Protein AF-A0AAI9R673-F1 (afdb_monomer)

pLDDT: mean 76.32, std 19.21, range [44.5, 94.75]

Structure (mmCIF, N/CA/C/O backbone):
data_AF-A0AAI9R673-F1
#
_entry.id   AF-A0AAI9R673-F1
#
loop_
_atom_site.group_PDB
_atom_site.id
_atom_site.type_symbol
_atom_site.label_atom_id
_atom_site.label_alt_id
_atom_site.label_comp_id
_atom_site.label_asym_id
_atom_site.label_entity_id
_atom_site.label_seq_id
_atom_site.pdbx_PDB_ins_code
_atom_site.Cartn_x
_atom_site.Cartn_y
_atom_site.Cartn_z
_atom_site.occupancy
_atom_site.B_iso_or_equiv
_atom_site.auth_seq_id
_atom_site.auth_comp_id
_atom_site.auth_asym_id
_atom_site.auth_atom_id
_atom_site.pdbx_PDB_model_num
ATOM 1 N N . MET A 1 1 ? 12.777 46.302 24.207 1.00 53.41 1 MET A N 1
ATOM 2 C CA . MET A 1 1 ? 11.551 45.792 23.550 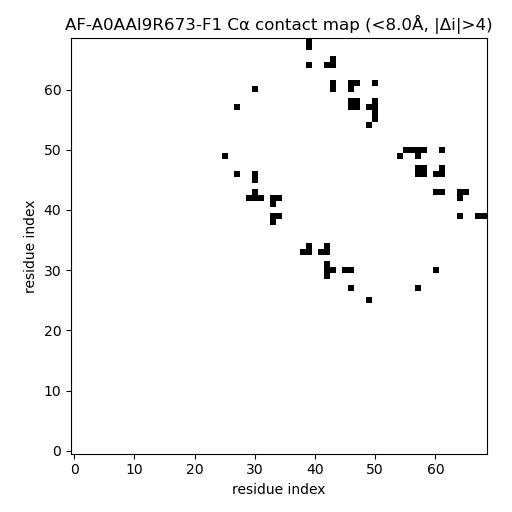1.00 53.41 1 MET A CA 1
ATOM 3 C C . MET A 1 1 ? 11.893 45.281 22.152 1.00 53.41 1 MET A C 1
ATOM 5 O O . MET A 1 1 ? 12.173 46.109 21.300 1.00 53.41 1 MET A O 1
ATOM 9 N N . LYS A 1 2 ? 11.926 43.952 21.949 1.00 49.06 2 LYS A N 1
ATOM 10 C CA . LYS A 1 2 ? 11.600 43.204 20.705 1.00 49.06 2 LYS A CA 1
ATOM 11 C C . LYS A 1 2 ? 12.028 41.736 20.887 1.00 49.06 2 LYS A C 1
ATOM 13 O O . LYS A 1 2 ? 13.087 41.319 20.445 1.00 49.06 2 LYS A O 1
ATOM 18 N N . ARG A 1 3 ? 11.197 40.973 21.608 1.00 59.66 3 ARG A N 1
ATOM 19 C CA . ARG A 1 3 ? 11.301 39.513 21.814 1.00 59.66 3 ARG A CA 1
ATOM 20 C C . ARG A 1 3 ? 10.322 38.740 20.908 1.00 59.66 3 ARG A C 1
ATOM 22 O O . ARG A 1 3 ? 9.757 37.746 21.335 1.00 59.66 3 ARG A O 1
ATOM 29 N N . MET A 1 4 ? 10.060 39.210 19.687 1.00 61.12 4 MET A N 1
ATOM 30 C CA . MET A 1 4 ? 9.106 38.546 18.783 1.00 61.12 4 MET A CA 1
ATOM 31 C C . MET A 1 4 ? 9.610 38.531 17.341 1.00 61.12 4 MET A C 1
ATOM 33 O O . MET A 1 4 ? 9.226 39.375 16.539 1.00 61.12 4 MET A O 1
ATOM 37 N N . GLN A 1 5 ? 10.488 37.578 17.025 1.00 5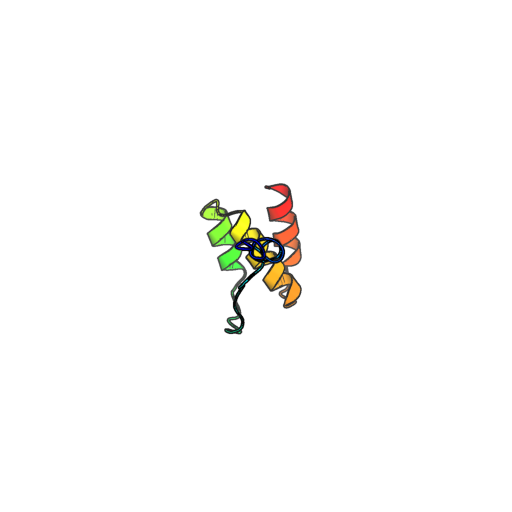7.56 5 GLN A N 1
ATOM 38 C CA . GLN A 1 5 ? 10.808 37.171 15.645 1.00 57.56 5 GLN A CA 1
ATOM 39 C C . GLN A 1 5 ? 10.857 35.634 15.517 1.00 57.56 5 GLN A C 1
ATOM 41 O O . GLN A 1 5 ? 11.551 35.096 14.667 1.00 57.56 5 GLN A O 1
ATOM 46 N N . THR A 1 6 ? 10.131 34.908 16.371 1.00 57.88 6 THR A N 1
ATOM 47 C CA . THR A 1 6 ? 10.267 33.449 16.539 1.00 57.88 6 THR A CA 1
ATOM 48 C C . THR A 1 6 ? 9.031 32.647 16.137 1.00 57.88 6 THR A C 1
ATOM 50 O O . THR A 1 6 ? 8.763 31.628 16.756 1.00 57.88 6 THR A O 1
ATOM 53 N N . LEU A 1 7 ? 8.255 33.058 15.126 1.00 56.38 7 LEU A N 1
ATOM 54 C CA . LEU A 1 7 ? 7.063 32.276 14.734 1.00 56.38 7 LEU A CA 1
ATOM 55 C C . LEU A 1 7 ? 6.772 32.170 13.227 1.00 56.38 7 LEU A C 1
ATOM 57 O O . LEU A 1 7 ? 5.779 31.560 12.857 1.00 56.38 7 LEU A O 1
ATOM 61 N N . ALA A 1 8 ? 7.622 32.685 12.335 1.00 54.47 8 ALA A N 1
ATOM 62 C CA . ALA A 1 8 ? 7.337 32.644 10.891 1.00 54.47 8 ALA A CA 1
ATOM 63 C C . ALA A 1 8 ? 7.947 31.443 10.136 1.00 54.47 8 ALA A C 1
ATOM 65 O O . ALA A 1 8 ? 7.807 31.372 8.922 1.00 54.47 8 ALA A O 1
ATOM 66 N N . ASN A 1 9 ? 8.615 30.501 10.817 1.00 49.59 9 ASN A N 1
ATOM 67 C CA . ASN A 1 9 ? 9.327 29.396 10.151 1.00 49.59 9 ASN A CA 1
ATOM 68 C C . ASN A 1 9 ? 8.919 27.991 10.634 1.00 49.59 9 ASN A C 1
ATOM 70 O O . ASN A 1 9 ? 9.673 27.039 10.461 1.00 49.59 9 ASN A O 1
ATOM 74 N N . GLN A 1 10 ? 7.742 27.850 11.253 1.00 51.25 10 GLN A N 1
ATOM 75 C CA . GLN A 1 10 ? 7.262 26.587 11.837 1.00 51.25 10 GLN A CA 1
ATOM 76 C C . GLN A 1 10 ? 6.053 25.973 11.105 1.00 51.25 10 GLN A C 1
ATOM 78 O O . GLN A 1 10 ? 5.267 25.252 11.706 1.00 51.25 10 GLN A O 1
ATOM 83 N N . SER A 1 11 ? 5.904 26.211 9.798 1.00 50.50 11 SER A N 1
ATOM 84 C CA . SER A 1 11 ? 4.821 25.596 8.999 1.00 50.50 11 SER A CA 1
ATOM 85 C C . SER A 1 11 ? 5.292 24.640 7.904 1.00 50.50 11 SER A C 1
ATOM 87 O O . SER A 1 11 ? 4.540 24.364 6.978 1.00 50.50 11 SER A O 1
ATOM 89 N N . LEU A 1 12 ? 6.505 24.089 8.009 1.00 49.06 12 LEU A N 1
ATOM 90 C CA . LEU A 1 12 ? 6.978 23.044 7.084 1.00 49.06 12 LEU A CA 1
ATOM 91 C C . LEU A 1 12 ? 7.593 21.818 7.781 1.00 49.06 12 LEU A C 1
ATOM 93 O O . LEU A 1 12 ? 8.156 20.956 7.116 1.00 49.06 12 LEU A O 1
ATOM 97 N N . SER A 1 13 ? 7.442 21.690 9.103 1.00 46.41 13 SER A N 1
ATOM 98 C CA . SER A 1 13 ? 7.949 20.540 9.868 1.00 46.41 13 SER A CA 1
ATOM 99 C C . SER A 1 13 ? 6.810 19.597 10.277 1.00 46.41 13 SER A C 1
ATOM 101 O O . SER A 1 13 ? 6.492 19.439 11.448 1.00 46.41 13 SER A O 1
ATOM 103 N N . SER A 1 14 ? 6.134 19.012 9.286 1.00 44.69 14 SER A N 1
ATOM 104 C CA . SER A 1 14 ? 5.348 17.777 9.484 1.00 44.69 14 SER A CA 1
ATOM 105 C C . SER A 1 14 ? 5.480 16.795 8.311 1.00 44.69 14 SER A C 1
ATOM 107 O O . SER A 1 14 ? 4.704 15.853 8.196 1.00 44.69 14 SER A O 1
ATOM 109 N N . ALA A 1 15 ? 6.468 17.008 7.440 1.00 46.97 15 ALA A N 1
ATOM 110 C CA . ALA A 1 15 ? 6.864 16.066 6.393 1.00 46.97 15 ALA A CA 1
ATOM 111 C C . ALA A 1 15 ? 8.376 15.792 6.471 1.00 46.97 15 ALA A C 1
ATOM 113 O O . ALA A 1 15 ? 9.044 15.623 5.453 1.00 46.97 15 ALA A O 1
ATOM 114 N N . GLN A 1 16 ? 8.933 15.841 7.684 1.00 44.50 16 GLN A N 1
ATOM 115 C CA . GLN A 1 16 ? 10.324 15.496 7.926 1.00 44.50 16 GLN A C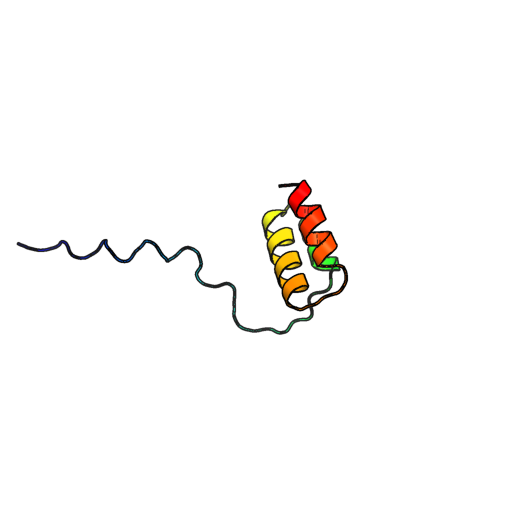A 1
ATOM 116 C C . GLN A 1 16 ? 10.423 14.025 8.313 1.00 44.50 16 GLN A C 1
ATOM 118 O O . GLN A 1 16 ? 9.773 13.578 9.250 1.00 44.50 16 GLN A O 1
ATOM 123 N N . GLU A 1 17 ? 11.299 13.351 7.568 1.00 48.00 17 GLU A N 1
ATOM 124 C CA . GLU A 1 17 ? 11.991 12.118 7.940 1.00 48.00 17 GLU A CA 1
ATOM 125 C C . GLU A 1 17 ? 11.211 10.816 7.727 1.00 48.00 17 GLU A C 1
ATOM 127 O O . GLU A 1 17 ? 11.015 10.039 8.649 1.00 48.00 17 GLU A O 1
ATOM 132 N N . MET A 1 18 ? 10.884 10.500 6.467 1.00 47.84 18 MET A N 1
ATOM 133 C CA . MET A 1 18 ? 10.914 9.091 6.051 1.00 47.84 18 MET A CA 1
ATOM 134 C C . MET A 1 18 ? 12.277 8.813 5.412 1.00 47.84 18 MET A C 1
ATOM 136 O O . MET A 1 18 ? 12.489 8.952 4.212 1.00 47.84 18 MET A O 1
ATOM 140 N N . GLU A 1 19 ? 13.230 8.622 6.321 1.00 49.34 19 GLU A N 1
ATOM 141 C CA . GLU A 1 19 ? 14.334 7.671 6.259 1.00 49.34 19 GLU A CA 1
ATOM 142 C C . GLU A 1 19 ? 14.990 7.423 4.893 1.00 49.34 19 GLU A C 1
ATOM 144 O O . GLU A 1 19 ? 14.544 6.652 4.045 1.00 49.34 19 GLU A O 1
ATOM 149 N N . LYS A 1 20 ? 16.155 8.048 4.736 1.00 53.00 20 LYS A N 1
ATOM 150 C CA . LYS A 1 20 ? 17.165 7.650 3.769 1.00 53.00 20 LYS A CA 1
ATOM 151 C C . LYS A 1 20 ? 17.935 6.459 4.351 1.00 53.00 20 LYS A C 1
ATOM 153 O O . LYS A 1 20 ? 18.776 6.666 5.220 1.00 53.00 20 LYS A O 1
ATOM 158 N N . GLY A 1 21 ? 17.722 5.269 3.793 1.00 49.19 21 GLY A N 1
ATOM 159 C CA . GLY A 1 21 ? 18.766 4.247 3.707 1.00 49.19 21 GLY A CA 1
ATOM 160 C C . GLY A 1 21 ? 18.563 2.971 4.514 1.00 49.19 21 GLY A C 1
ATOM 161 O O . GLY A 1 21 ? 19.241 2.792 5.511 1.00 49.19 21 GLY A O 1
ATOM 162 N N . VAL A 1 22 ? 17.786 2.041 3.965 1.00 47.06 22 VAL A N 1
ATOM 163 C CA . VAL A 1 22 ? 18.220 0.666 3.674 1.00 47.06 22 VAL A CA 1
ATOM 164 C C . VAL A 1 22 ? 17.447 0.286 2.412 1.00 47.06 22 VAL A C 1
ATOM 166 O O . VAL A 1 22 ? 16.227 0.406 2.388 1.00 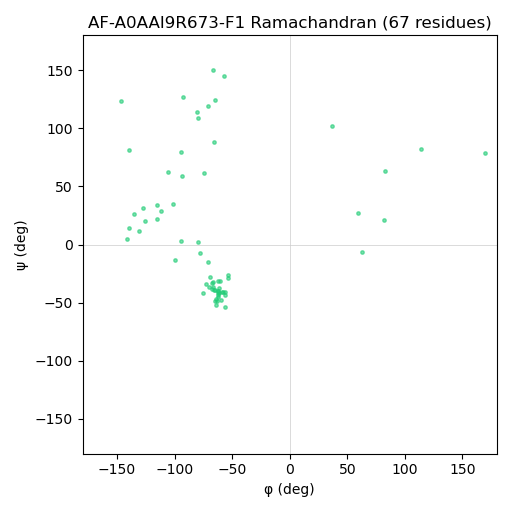47.06 22 VAL A O 1
ATOM 169 N N . GLU A 1 23 ? 18.135 -0.101 1.339 1.00 52.22 23 GLU A N 1
ATOM 170 C CA . GLU A 1 23 ? 17.507 -0.725 0.165 1.00 52.22 23 GLU A CA 1
ATOM 171 C C . G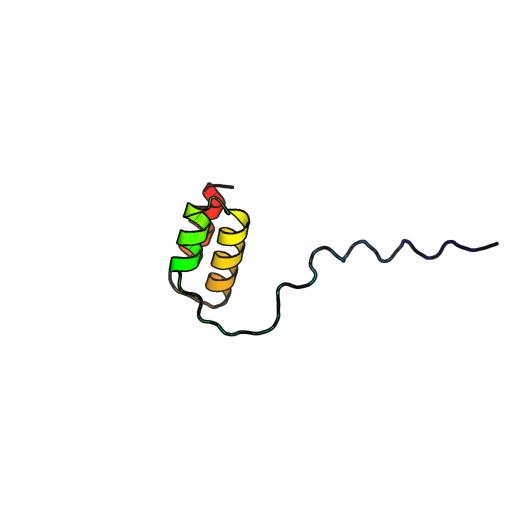LU A 1 23 ? 17.140 -2.166 0.560 1.00 52.22 23 GLU A C 1
ATOM 173 O O . GLU A 1 23 ? 17.721 -3.143 0.097 1.00 52.22 23 GLU A O 1
ATOM 178 N N . GLU A 1 24 ? 16.270 -2.295 1.561 1.00 57.53 24 GLU A N 1
ATOM 179 C CA . GLU A 1 24 ? 15.688 -3.568 1.944 1.00 57.53 24 GLU A CA 1
ATOM 180 C C . GLU A 1 24 ? 14.565 -3.806 0.948 1.00 57.53 24 GLU A C 1
ATOM 182 O O . GLU A 1 24 ? 13.608 -3.035 0.882 1.00 57.53 24 GLU A O 1
ATOM 187 N N . VAL A 1 25 ? 14.715 -4.842 0.123 1.00 59.81 25 VAL A N 1
ATOM 188 C CA . VAL A 1 25 ? 13.626 -5.331 -0.720 1.00 59.81 25 VAL A CA 1
ATOM 189 C C . VAL A 1 25 ? 12.566 -5.868 0.232 1.00 59.81 25 VAL A C 1
ATOM 191 O O . VAL A 1 25 ? 12.603 -7.033 0.624 1.00 59.81 25 VAL A O 1
ATOM 194 N N . ILE A 1 26 ?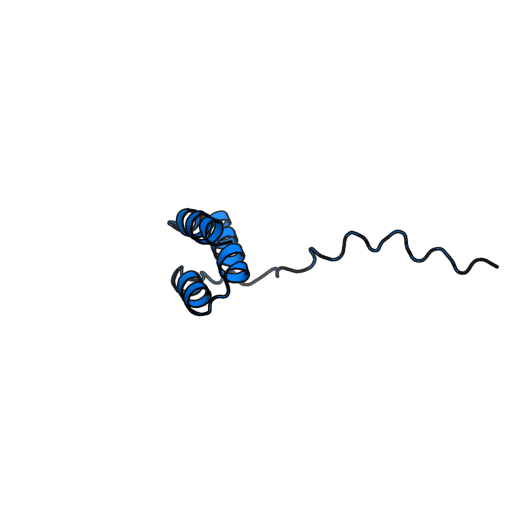 11.671 -4.986 0.668 1.00 63.97 26 ILE A N 1
ATOM 195 C CA . ILE A 1 26 ? 10.562 -5.356 1.529 1.00 63.97 26 ILE A CA 1
ATOM 196 C C . ILE A 1 26 ? 9.584 -6.170 0.679 1.00 63.97 26 ILE A C 1
ATOM 198 O O . ILE A 1 26 ? 9.096 -5.665 -0.336 1.00 63.97 26 ILE A O 1
ATOM 202 N N . PRO A 1 27 ? 9.307 -7.434 1.035 1.00 75.44 27 PRO A N 1
ATOM 203 C CA . PRO A 1 27 ? 8.339 -8.235 0.307 1.00 75.44 27 PRO A CA 1
ATOM 204 C C . PRO A 1 27 ? 6.924 -7.666 0.480 1.00 75.44 27 PRO A C 1
ATOM 206 O O . PRO A 1 27 ? 6.574 -7.118 1.524 1.00 75.44 27 PRO A O 1
ATOM 209 N N . LEU A 1 28 ? 6.079 -7.867 -0.535 1.00 79.56 28 LEU A N 1
ATOM 210 C CA . LEU A 1 28 ? 4.651 -7.504 -0.509 1.00 79.56 28 LEU A CA 1
ATOM 211 C C . LEU A 1 28 ? 3.902 -8.094 0.697 1.00 79.56 28 LEU A C 1
ATOM 213 O O . LEU A 1 28 ? 2.937 -7.494 1.169 1.00 79.56 28 LEU A O 1
ATOM 217 N N . ASP A 1 29 ? 4.392 -9.212 1.238 1.00 85.25 29 ASP A N 1
ATOM 218 C CA . ASP A 1 29 ? 3.882 -9.855 2.451 1.00 85.25 29 ASP A CA 1
ATOM 219 C C . ASP A 1 29 ? 3.812 -8.905 3.662 1.00 85.25 29 ASP A C 1
ATOM 221 O O . ASP A 1 29 ? 2.956 -9.074 4.534 1.00 85.25 29 ASP A O 1
ATOM 225 N N . GLU A 1 30 ? 4.677 -7.887 3.727 1.00 87.25 30 GLU A N 1
ATOM 226 C CA . GLU A 1 30 ? 4.669 -6.909 4.818 1.00 87.25 30 GLU A CA 1
ATOM 227 C C . GLU A 1 30 ? 3.471 -5.949 4.726 1.00 87.25 30 GLU A C 1
ATOM 229 O O . GLU A 1 30 ? 2.871 -5.605 5.746 1.00 87.25 30 GLU A O 1
ATOM 234 N N . VAL A 1 31 ? 3.034 -5.596 3.511 1.00 90.06 31 VAL A N 1
ATOM 235 C CA . VAL A 1 31 ? 1.800 -4.819 3.298 1.00 90.06 31 VAL A CA 1
ATOM 236 C C . VAL A 1 31 ? 0.590 -5.605 3.810 1.00 90.06 31 VAL A C 1
ATOM 238 O O . VAL A 1 31 ? -0.253 -5.059 4.524 1.00 90.06 31 VAL A O 1
ATOM 241 N N . ASP A 1 32 ? 0.531 -6.905 3.515 1.00 90.19 32 ASP A N 1
ATOM 242 C CA . ASP A 1 32 ? -0.551 -7.779 3.974 1.00 90.19 32 ASP A CA 1
ATOM 243 C C . ASP A 1 32 ? -0.533 -7.995 5.494 1.00 90.19 32 ASP A C 1
ATOM 245 O O . ASP A 1 32 ? -1.591 -8.126 6.118 1.00 90.19 32 ASP A O 1
ATOM 249 N N . ALA A 1 33 ? 0.647 -8.018 6.119 1.00 93.06 33 ALA A N 1
ATOM 250 C CA . ALA A 1 33 ? 0.770 -8.059 7.574 1.00 93.06 33 ALA A CA 1
ATOM 251 C C . ALA A 1 33 ? 0.196 -6.786 8.220 1.00 93.06 33 ALA A C 1
ATOM 253 O O . ALA A 1 33 ? -0.634 -6.879 9.127 1.00 93.06 33 ALA A O 1
ATOM 254 N N . LEU A 1 34 ? 0.547 -5.607 7.697 1.00 93.25 34 LEU A N 1
ATOM 255 C CA . LEU A 1 34 ? 0.020 -4.325 8.177 1.00 93.25 34 LEU A CA 1
ATOM 256 C C . LEU A 1 34 ? -1.503 -4.224 8.005 1.00 93.25 34 LEU A C 1
ATOM 258 O O . LEU A 1 34 ? -2.193 -3.715 8.893 1.00 93.25 34 LEU A O 1
ATOM 262 N N . LEU A 1 35 ? -2.047 -4.760 6.908 1.00 91.12 35 LEU A N 1
ATOM 263 C CA . LEU A 1 35 ? -3.494 -4.853 6.695 1.00 91.12 35 LEU A CA 1
ATOM 264 C C . LEU A 1 35 ? -4.178 -5.727 7.755 1.00 91.12 35 LEU A C 1
ATOM 266 O O . LEU A 1 35 ? -5.189 -5.316 8.326 1.00 91.12 35 LEU A O 1
ATOM 270 N N . LYS A 1 36 ? -3.613 -6.899 8.080 1.00 92.69 36 LYS A N 1
ATOM 271 C CA . LYS A 1 36 ? -4.134 -7.786 9.143 1.00 92.69 36 LYS A CA 1
ATOM 272 C C . LYS A 1 36 ? -4.092 -7.134 10.525 1.00 92.69 36 LYS A C 1
ATOM 274 O O . LYS A 1 36 ? -4.958 -7.407 11.352 1.00 92.69 36 LYS A O 1
ATOM 279 N N . GLU A 1 37 ? -3.117 -6.264 10.765 1.00 94.31 37 GLU A N 1
ATOM 280 C CA . GLU A 1 37 ? -2.998 -5.470 11.992 1.00 94.31 37 GLU A CA 1
ATOM 281 C C . GLU A 1 37 ? -3.910 -4.229 12.011 1.00 94.31 37 GLU A C 1
ATOM 283 O O . GLU A 1 37 ? -3.894 -3.469 12.979 1.00 94.31 37 GLU A O 1
ATOM 288 N N . ASN A 1 38 ? -4.728 -4.013 10.972 1.00 92.12 38 ASN A N 1
ATOM 289 C CA . ASN A 1 38 ? -5.586 -2.836 10.801 1.00 92.12 38 ASN A CA 1
ATOM 290 C C . ASN A 1 38 ? -4.797 -1.507 10.771 1.00 92.12 38 ASN A C 1
ATOM 292 O O . ASN A 1 38 ? -5.320 -0.440 11.104 1.00 92.12 38 ASN A O 1
ATOM 296 N N . ARG A 1 39 ? -3.526 -1.557 10.352 1.00 93.88 39 ARG A N 1
ATOM 297 C CA . ARG A 1 39 ? -2.613 -0.408 10.230 1.00 93.88 39 ARG A CA 1
ATOM 298 C C . ARG A 1 39 ? -2.654 0.155 8.809 1.00 93.88 39 ARG A C 1
ATOM 300 O O . ARG A 1 39 ? -1.643 0.223 8.113 1.00 93.88 39 ARG A O 1
ATOM 307 N N . LEU A 1 40 ? -3.848 0.572 8.381 1.00 92.38 40 LEU A N 1
ATOM 308 C CA . LEU A 1 40 ? -4.138 0.976 6.996 1.00 92.38 40 LEU A CA 1
ATOM 309 C C . LEU A 1 40 ? -3.224 2.097 6.485 1.00 92.38 40 LEU A C 1
ATOM 311 O O . LEU A 1 40 ? -2.745 2.040 5.358 1.00 92.38 40 LEU A O 1
ATOM 315 N N . THR A 1 41 ? -2.935 3.096 7.320 1.00 92.12 41 THR A N 1
ATOM 316 C CA . THR A 1 41 ? -2.058 4.217 6.954 1.00 92.12 41 THR A CA 1
ATOM 317 C C . THR A 1 41 ? -0.638 3.754 6.624 1.00 92.12 41 THR A C 1
ATOM 319 O O . THR A 1 41 ? -0.036 4.223 5.663 1.00 92.12 41 THR A O 1
ATOM 322 N N . GLU A 1 42 ? -0.097 2.821 7.406 1.00 91.88 42 GLU A N 1
ATOM 323 C CA . GLU A 1 42 ? 1.266 2.315 7.227 1.00 91.88 42 GLU A CA 1
ATOM 324 C C . GLU A 1 42 ? 1.340 1.369 6.032 1.00 91.88 42 GLU A C 1
ATOM 326 O O . GLU A 1 42 ? 2.241 1.506 5.206 1.00 91.88 42 GLU A O 1
ATOM 331 N N . ALA A 1 43 ? 0.331 0.502 5.876 1.00 93.88 43 ALA A N 1
ATOM 332 C CA . ALA A 1 43 ? 0.170 -0.329 4.688 1.00 93.88 43 ALA A CA 1
ATOM 333 C C . ALA A 1 43 ? 0.121 0.532 3.413 1.00 93.88 43 ALA A C 1
ATOM 335 O O . ALA A 1 43 ? 0.791 0.225 2.429 1.00 93.88 43 ALA A O 1
ATOM 336 N N . PHE A 1 44 ? -0.616 1.650 3.444 1.00 94.00 44 PHE A N 1
ATOM 337 C CA . PHE A 1 44 ? -0.732 2.573 2.316 1.00 94.00 44 PHE A CA 1
ATOM 338 C C . PHE A 1 44 ? 0.611 3.211 1.945 1.00 94.00 44 PHE A C 1
ATOM 340 O O . PHE A 1 44 ? 0.986 3.234 0.771 1.00 94.00 44 PHE A O 1
ATOM 347 N N . PHE A 1 45 ? 1.352 3.737 2.925 1.00 93.50 45 PHE A N 1
ATOM 348 C CA . PHE A 1 45 ? 2.648 4.361 2.653 1.00 93.50 45 PHE A CA 1
ATOM 349 C C . PHE A 1 45 ? 3.691 3.349 2.182 1.00 93.50 45 PHE A C 1
ATOM 351 O O . PHE A 1 45 ? 4.452 3.669 1.266 1.00 93.50 45 PHE A O 1
ATOM 358 N N . LEU A 1 46 ? 3.692 2.138 2.745 1.00 92.56 46 LEU A N 1
ATOM 359 C CA . LEU A 1 46 ? 4.583 1.066 2.315 1.00 92.56 46 LEU A CA 1
ATOM 360 C C . LEU A 1 46 ? 4.280 0.641 0.874 1.00 92.56 46 LEU A C 1
ATOM 362 O O . LEU A 1 46 ? 5.174 0.698 0.033 1.00 92.56 46 LEU A O 1
ATOM 366 N N . ALA A 1 47 ? 3.020 0.326 0.555 1.00 93.75 47 ALA A N 1
ATOM 367 C CA . ALA A 1 47 ? 2.608 -0.040 -0.800 1.00 93.75 47 ALA A CA 1
ATOM 368 C C . ALA A 1 47 ? 2.936 1.072 -1.811 1.00 93.75 47 ALA A C 1
ATOM 370 O O . ALA A 1 47 ? 3.453 0.810 -2.895 1.00 93.75 47 ALA A O 1
ATOM 371 N N . ARG A 1 48 ? 2.725 2.342 -1.436 1.00 93.44 48 ARG A N 1
ATOM 372 C CA . ARG A 1 48 ? 3.057 3.493 -2.287 1.00 93.44 48 ARG A CA 1
ATOM 373 C C . ARG A 1 48 ? 4.561 3.625 -2.518 1.00 93.44 48 ARG A C 1
ATOM 375 O O . ARG A 1 48 ? 4.965 3.991 -3.621 1.00 93.44 48 ARG A O 1
ATOM 382 N N . ARG 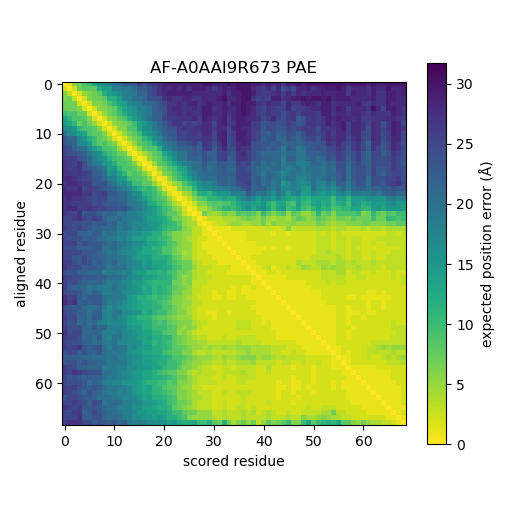A 1 49 ? 5.386 3.365 -1.500 1.00 91.56 49 ARG A N 1
ATOM 383 C CA . ARG A 1 49 ? 6.847 3.362 -1.640 1.00 91.56 49 ARG A CA 1
ATOM 384 C C . ARG A 1 49 ? 7.293 2.240 -2.577 1.00 91.56 49 ARG A C 1
ATOM 386 O O . ARG A 1 49 ? 8.000 2.520 -3.536 1.00 91.56 49 ARG A O 1
ATOM 393 N N . MET A 1 50 ? 6.795 1.024 -2.370 1.00 90.50 50 MET A N 1
ATOM 394 C CA . MET A 1 50 ? 7.093 -0.141 -3.212 1.00 90.50 50 MET A CA 1
ATOM 395 C C . MET A 1 50 ? 6.683 0.081 -4.674 1.00 90.50 50 MET A C 1
ATOM 397 O O . MET A 1 50 ? 7.435 -0.227 -5.594 1.00 90.50 50 MET A O 1
ATOM 401 N N . ALA A 1 51 ? 5.525 0.703 -4.903 1.00 91.81 51 ALA A N 1
ATOM 402 C CA . ALA A 1 51 ? 5.087 1.099 -6.235 1.00 91.81 51 ALA A CA 1
ATOM 403 C C . ALA A 1 51 ? 6.038 2.116 -6.894 1.00 91.81 51 ALA A C 1
ATOM 405 O O . ALA A 1 51 ? 6.317 2.019 -8.087 1.00 91.81 51 ALA A O 1
ATOM 406 N N . ALA A 1 52 ? 6.560 3.080 -6.128 1.00 91.69 52 ALA A N 1
ATOM 407 C CA . ALA A 1 52 ? 7.547 4.042 -6.620 1.00 91.69 52 ALA A CA 1
ATOM 408 C C . ALA A 1 52 ? 8.916 3.398 -6.912 1.00 91.69 52 ALA A C 1
ATOM 410 O O . ALA A 1 52 ? 9.635 3.869 -7.792 1.00 91.69 52 ALA A O 1
ATOM 411 N N . GLU A 1 53 ? 9.256 2.319 -6.206 1.00 88.94 53 GLU A N 1
ATOM 412 C CA . GLU A 1 53 ? 10.439 1.482 -6.446 1.00 88.94 53 GLU A CA 1
ATOM 413 C C . GLU A 1 53 ? 10.251 0.512 -7.628 1.00 88.94 53 GLU A C 1
ATOM 415 O O . GLU A 1 53 ? 11.210 -0.115 -8.072 1.00 88.94 53 GLU A O 1
ATOM 420 N N . GLY A 1 54 ? 9.038 0.430 -8.189 1.00 87.25 54 GLY A N 1
ATOM 421 C CA . GLY A 1 54 ? 8.723 -0.409 -9.344 1.00 87.25 54 GLY A CA 1
ATOM 422 C C . GLY A 1 54 ? 8.448 -1.871 -8.998 1.00 87.25 54 GLY A C 1
ATOM 423 O O . GLY A 1 54 ? 8.557 -2.724 -9.877 1.00 87.25 54 GLY A O 1
ATOM 424 N N . VAL A 1 55 ? 8.099 -2.170 -7.742 1.00 88.81 55 VAL A N 1
ATOM 425 C CA . VAL A 1 55 ? 7.654 -3.509 -7.343 1.00 88.81 55 VAL A CA 1
ATOM 426 C C . VAL A 1 55 ? 6.338 -3.830 -8.056 1.00 88.81 55 VAL A C 1
ATOM 428 O O . VAL A 1 55 ? 5.370 -3.068 -7.976 1.00 88.81 55 VAL A O 1
ATOM 431 N N . GLU A 1 56 ? 6.322 -4.952 -8.773 1.00 86.94 56 GLU A N 1
ATOM 432 C CA . GLU A 1 56 ? 5.136 -5.481 -9.454 1.00 86.94 56 GLU A CA 1
ATOM 433 C C . GLU A 1 56 ? 4.001 -5.701 -8.439 1.00 86.94 56 GLU A C 1
ATOM 435 O O . GLU A 1 56 ? 4.267 -5.985 -7.277 1.00 86.94 56 GLU A O 1
ATOM 440 N N . ASP A 1 57 ? 2.746 -5.491 -8.835 1.00 89.19 57 ASP A N 1
ATOM 441 C CA . ASP A 1 57 ? 1.544 -5.596 -7.983 1.00 89.19 57 ASP A CA 1
ATOM 442 C C . ASP A 1 57 ? 1.436 -4.609 -6.794 1.00 89.19 57 ASP A C 1
ATOM 444 O O . ASP A 1 57 ? 0.380 -4.498 -6.164 1.00 89.19 57 ASP A O 1
ATOM 448 N N . ALA A 1 58 ? 2.465 -3.806 -6.495 1.00 92.00 58 ALA A N 1
ATOM 449 C CA . ALA A 1 58 ? 2.398 -2.824 -5.407 1.00 92.00 58 ALA A CA 1
ATOM 450 C C . ALA A 1 58 ? 1.388 -1.694 -5.681 1.00 92.00 58 ALA A C 1
ATOM 452 O O . ALA A 1 58 ? 0.751 -1.197 -4.752 1.00 92.00 58 ALA A O 1
ATOM 453 N N . ILE A 1 59 ? 1.199 -1.307 -6.948 1.00 93.56 59 ILE A N 1
ATOM 454 C CA . ILE A 1 59 ? 0.169 -0.331 -7.350 1.00 93.56 59 ILE A CA 1
ATOM 455 C C . ILE A 1 59 ? -1.238 -0.845 -7.033 1.00 93.56 59 ILE A C 1
ATOM 457 O O . ILE A 1 59 ? -2.058 -0.085 -6.518 1.00 93.56 59 ILE A O 1
ATOM 461 N N . ASP A 1 60 ? -1.504 -2.127 -7.281 1.00 94.00 60 ASP A N 1
ATOM 462 C CA . ASP A 1 60 ? -2.816 -2.717 -7.014 1.00 94.00 60 ASP A CA 1
ATOM 463 C C . ASP A 1 60 ? -3.116 -2.701 -5.513 1.00 94.00 60 ASP A C 1
ATOM 465 O O . ASP A 1 60 ? -4.222 -2.343 -5.104 1.00 94.00 60 ASP A O 1
ATOM 469 N N . LYS A 1 61 ? -2.101 -2.962 -4.678 1.00 92.12 61 LYS A N 1
ATOM 470 C CA . LYS A 1 61 ? -2.207 -2.819 -3.219 1.00 92.12 61 LYS A CA 1
ATOM 471 C C . LYS A 1 61 ? -2.486 -1.387 -2.777 1.00 92.12 61 LYS A C 1
ATOM 473 O O . LYS A 1 61 ? -3.285 -1.183 -1.866 1.00 92.12 61 LYS A O 1
ATOM 478 N N . VAL A 1 62 ? -1.874 -0.384 -3.407 1.00 93.88 62 VAL A N 1
ATOM 479 C CA . VAL A 1 62 ? -2.162 1.027 -3.094 1.00 93.88 62 VAL A CA 1
ATOM 480 C C . VAL A 1 62 ? -3.633 1.347 -3.338 1.00 93.88 62 VAL A C 1
ATOM 482 O O . VAL A 1 62 ? -4.269 1.953 -2.475 1.00 93.88 62 VAL A O 1
ATOM 485 N N . GLU A 1 63 ? -4.179 0.945 -4.486 1.00 94.75 63 GLU A N 1
ATOM 486 C CA . GLU A 1 63 ? -5.584 1.205 -4.816 1.00 94.75 63 GLU A CA 1
ATOM 487 C C . GLU A 1 63 ? -6.546 0.376 -3.948 1.00 94.75 63 GLU A C 1
ATOM 489 O O . GLU A 1 63 ? -7.572 0.907 -3.518 1.00 94.75 63 GLU A O 1
ATOM 494 N N . GLU A 1 64 ? -6.198 -0.871 -3.608 1.00 93.50 64 GLU A N 1
ATOM 495 C CA . GLU A 1 64 ? -6.940 -1.698 -2.644 1.00 93.50 64 GLU A CA 1
ATOM 496 C C . GLU A 1 64 ? -7.068 -0.977 -1.294 1.00 93.50 64 GLU A C 1
ATOM 498 O O . GLU A 1 64 ? -8.178 -0.755 -0.804 1.00 93.50 64 GLU A O 1
ATOM 503 N N . ILE A 1 65 ? -5.941 -0.548 -0.719 1.00 94.31 65 ILE A N 1
ATOM 504 C CA . ILE A 1 65 ? -5.903 0.109 0.595 1.00 94.31 65 ILE A CA 1
ATOM 505 C C . ILE A 1 65 ? -6.600 1.469 0.541 1.00 94.31 65 ILE A C 1
ATOM 507 O O . ILE A 1 65 ? -7.302 1.848 1.476 1.00 94.31 65 ILE A O 1
ATOM 511 N N . ARG A 1 66 ? -6.461 2.204 -0.567 1.00 92.69 66 ARG A N 1
ATOM 512 C CA . ARG A 1 66 ? -7.134 3.491 -0.772 1.00 92.69 66 ARG A CA 1
ATOM 513 C C . ARG A 1 66 ? -8.657 3.371 -0.745 1.00 92.69 66 ARG A C 1
ATOM 515 O O . ARG A 1 66 ? -9.310 4.316 -0.320 1.00 92.69 66 ARG A O 1
ATOM 522 N N . GLY A 1 67 ? -9.220 2.240 -1.169 1.00 92.19 67 GLY A N 1
ATOM 523 C CA . GLY A 1 67 ? -10.654 1.964 -1.051 1.00 92.19 67 GLY A CA 1
ATOM 524 C C . GLY A 1 67 ? -11.132 1.694 0.382 1.00 92.19 67 GLY A C 1
ATOM 525 O O . GLY A 1 67 ? -12.337 1.715 0.626 1.00 92.19 67 GLY A O 1
ATOM 526 N N . MET A 1 68 ? -10.211 1.433 1.316 1.00 89.19 68 MET A N 1
ATOM 527 C CA . MET A 1 68 ? -10.496 1.128 2.725 1.00 89.19 68 MET A CA 1
ATOM 528 C C . MET A 1 68 ? -10.316 2.333 3.666 1.00 89.19 68 MET A C 1
ATOM 530 O O . MET A 1 68 ? -10.731 2.251 4.823 1.00 89.19 68 MET A O 1
ATOM 534 N N . LEU A 1 69 ? -9.680 3.413 3.192 1.00 80.81 69 LEU A N 1
ATOM 535 C CA . LEU A 1 69 ? -9.473 4.678 3.915 1.00 80.81 69 LEU A CA 1
ATOM 536 C C . LEU A 1 69 ? -10.685 5.611 3.784 1.00 80.81 69 LEU A C 1
ATOM 538 O O . LEU A 1 69 ? -11.008 6.273 4.796 1.00 80.81 69 LEU A O 1
#

Nearest PDB structures (foldseek):
  4v3p-assembly1_Lc  TM=5.192E-01  e=2.369E+00  Triticum aestivum

Solvent-accessible surface area (backbone atoms only — not comparable to full-atom values): 4541 Å² total; per-residue (Å²): 142,87,94,78,86,87,75,90,82,77,87,73,81,86,81,75,79,88,72,90,83,74,96,66,85,74,57,71,68,57,37,54,49,28,48,74,69,68,36,54,71,58,23,36,54,50,21,48,49,38,33,75,74,62,44,82,71,20,57,58,49,28,56,56,46,59,75,76,110

Foldseek 3Di:
DDPDPPPPPPPPPPPPDPDDDDPPPDDLVVLVV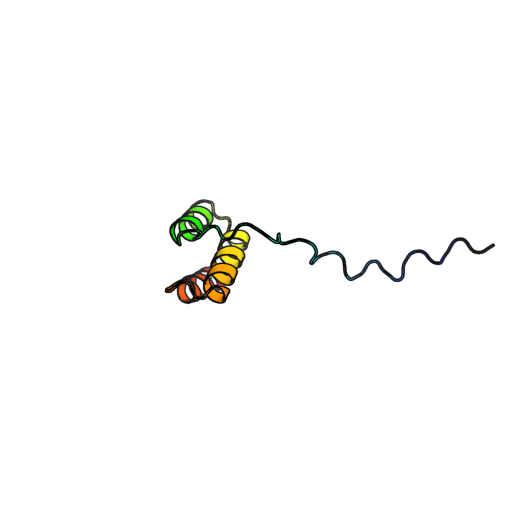CVVVVVLVVSLVVLVVCVVVVPPCSVVSNVVSVVVD

Secondary structure (DSSP, 8-state):
------SSS-SSTTS------------THHHHHHHHTT-HHHHHHHHHHHHHTT-TTHHHHHHHHHTT-

Sequence (69 aa):
MKRMQTLANQSLSSAQEMEKGVEEVIPLDEVDALLKENR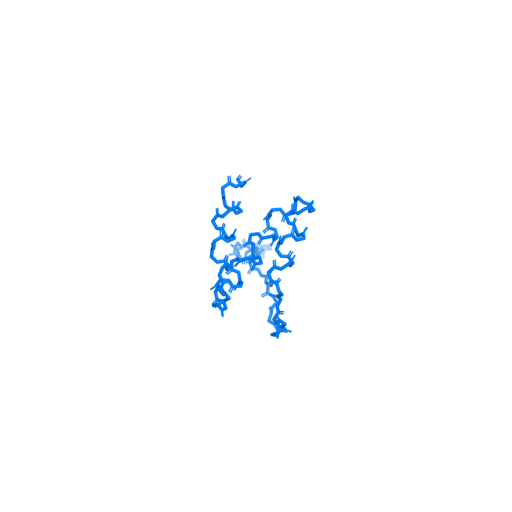LTEAFFLARRMAAEGVEDAIDKVEEIRGML

Mean predicted aligned error: 12.46 Å

Radius of gyration: 17.64 Å; Cα contacts (8 Å, |Δi|>4): 38; chains: 1; bounding box: 29×56×33 Å